Protein AF-A0A8B9SQJ5-F1 (afdb_monomer)

Organism: Anas platyrhynchos (NCBI:txid8839)

InterPro domains:
  IPR006689 Small GTPase superfamily, ARF/SAR type [PF00025] (33-93)
  IPR024156 Small GTPase superfamily, ARF type [PTHR11711] (35-93)
  IPR027417 P-loop containing nucleoside triphosphate hydrolase [G3DSA:3.40.50.300] (3-35)
  IPR027417 P-loop containing nucleoside triphosphate hydrolase [G3DSA:3.40.50.300] (36-97)
  IPR027417 P-loop containing nucleoside triphosphate hydrolase [SSF52540] (12-116)

Structure (mmCIF, N/CA/C/O backbone):
data_AF-A0A8B9SQJ5-F1
#
_entry.id   AF-A0A8B9SQJ5-F1
#
loop_
_atom_site.group_PDB
_atom_site.id
_atom_site.type_symbol
_atom_site.label_atom_id
_atom_site.label_alt_id
_atom_site.label_comp_id
_atom_site.label_asym_id
_atom_site.label_entity_id
_atom_site.label_seq_id
_atom_site.pdbx_PDB_ins_code
_atom_site.Cartn_x
_atom_site.Cartn_y
_atom_site.Cartn_z
_atom_site.occupancy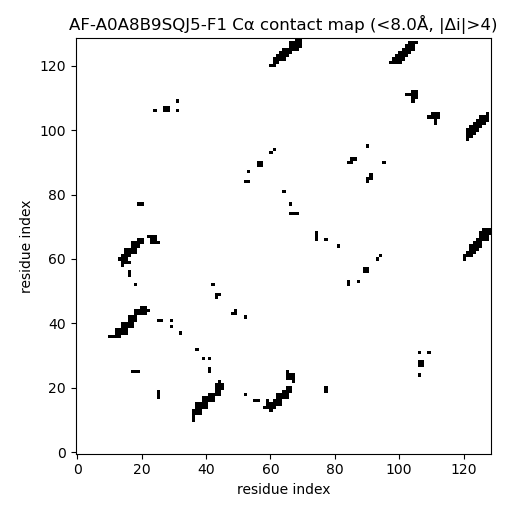
_atom_site.B_iso_or_equiv
_atom_site.auth_seq_id
_atom_site.auth_comp_id
_atom_site.auth_asym_id
_atom_site.auth_atom_id
_atom_site.pdbx_PDB_model_num
ATOM 1 N N . MET A 1 1 ? -37.316 -29.254 14.226 1.00 39.28 1 MET A N 1
ATOM 2 C CA . MET A 1 1 ? -36.269 -29.355 13.188 1.00 39.28 1 MET A CA 1
ATOM 3 C C . MET A 1 1 ? -36.035 -27.946 12.676 1.00 39.28 1 MET A C 1
ATOM 5 O O . MET A 1 1 ? -36.963 -27.355 12.144 1.00 39.28 1 MET A O 1
ATOM 9 N N . GLY A 1 2 ? -34.892 -27.349 13.021 1.00 38.44 2 GLY A N 1
ATOM 10 C CA . GLY A 1 2 ? -34.635 -25.922 12.814 1.00 38.44 2 GLY A CA 1
ATOM 11 C C . GLY A 1 2 ? -34.470 -25.572 11.338 1.00 38.44 2 GLY A C 1
ATOM 12 O O . GLY A 1 2 ? -33.732 -26.251 10.626 1.00 38.44 2 GLY A O 1
ATOM 13 N N . LEU A 1 3 ? -35.154 -24.514 10.895 1.00 44.41 3 LEU A N 1
ATOM 14 C CA . LEU A 1 3 ? -34.918 -23.898 9.594 1.00 44.41 3 LEU A CA 1
ATOM 15 C C . LEU A 1 3 ? -33.476 -23.380 9.555 1.00 44.41 3 LEU A C 1
ATOM 17 O O . LEU A 1 3 ? -33.062 -22.593 10.409 1.00 44.41 3 LEU A O 1
ATOM 21 N N . GLN A 1 4 ? -32.716 -23.841 8.566 1.00 44.75 4 GLN A N 1
ATOM 22 C CA . GLN A 1 4 ? -31.373 -23.360 8.285 1.00 44.75 4 GLN A CA 1
ATOM 23 C C . GLN A 1 4 ? -31.435 -21.865 7.960 1.00 44.75 4 GLN A C 1
ATOM 25 O O . GLN A 1 4 ? -32.051 -21.450 6.981 1.00 44.75 4 GLN A O 1
ATOM 30 N N . SER A 1 5 ? -30.789 -21.056 8.800 1.00 35.22 5 SER A N 1
ATOM 31 C CA . SER A 1 5 ? -30.518 -19.653 8.510 1.00 35.22 5 SER A CA 1
ATOM 32 C C . SER A 1 5 ? -29.554 -19.596 7.329 1.00 35.22 5 SER A C 1
ATOM 34 O O . SER A 1 5 ? -28.348 -19.799 7.479 1.00 35.22 5 SER A O 1
ATOM 36 N N . THR A 1 6 ? -30.086 -19.363 6.130 1.00 38.94 6 THR A N 1
ATOM 37 C CA . THR A 1 6 ? -29.283 -18.958 4.982 1.00 38.94 6 THR A CA 1
ATOM 38 C C . THR A 1 6 ? -28.671 -17.607 5.326 1.00 38.94 6 THR A C 1
ATOM 40 O O . THR A 1 6 ? -29.338 -16.574 5.232 1.00 38.94 6 THR A O 1
ATOM 43 N N . LYS A 1 7 ? -27.408 -17.603 5.762 1.00 40.19 7 LYS A N 1
ATOM 44 C CA . LYS A 1 7 ? -26.604 -16.386 5.868 1.00 40.19 7 LYS A CA 1
ATOM 45 C C . LYS A 1 7 ? -26.394 -15.856 4.451 1.00 40.19 7 LYS A C 1
ATOM 47 O O . LYS A 1 7 ? -25.400 -16.154 3.803 1.00 40.19 7 LYS A O 1
ATOM 52 N N . HIS A 1 8 ? -27.361 -15.094 3.954 1.00 35.69 8 HIS A N 1
ATOM 53 C CA . HIS A 1 8 ? -27.130 -14.161 2.866 1.00 35.69 8 HIS A CA 1
ATOM 54 C C . HIS A 1 8 ? -26.128 -13.139 3.409 1.00 35.69 8 HIS A C 1
ATOM 56 O O . HIS A 1 8 ? -26.504 -12.177 4.085 1.00 35.69 8 HIS A O 1
ATOM 62 N N . CYS A 1 9 ? -24.835 -13.385 3.191 1.00 43.22 9 CYS A N 1
ATOM 63 C CA . CYS A 1 9 ? -23.820 -12.356 3.332 1.00 43.22 9 CYS A CA 1
ATOM 64 C C . CYS A 1 9 ? -24.167 -11.293 2.291 1.00 43.22 9 CYS A C 1
ATOM 66 O O . CYS A 1 9 ? -23.832 -11.434 1.120 1.00 43.22 9 CYS A O 1
ATOM 68 N N . LYS A 1 10 ? -24.919 -10.261 2.697 1.00 37.69 10 LYS A N 1
ATOM 69 C CA . LYS A 1 10 ? -25.036 -9.029 1.914 1.00 37.69 10 LYS A CA 1
ATOM 70 C C . LYS A 1 10 ? -23.613 -8.651 1.526 1.00 37.69 10 LYS A C 1
ATOM 72 O O . LYS A 1 10 ? -22.781 -8.524 2.424 1.00 37.69 10 LYS A O 1
ATOM 77 N N . VAL A 1 11 ? -23.344 -8.539 0.228 1.00 50.97 11 VAL A N 1
ATOM 78 C CA . VAL A 1 11 ? -22.060 -8.057 -0.283 1.00 50.97 11 VAL A CA 1
ATOM 79 C C . VAL A 1 11 ? -21.845 -6.689 0.355 1.00 50.97 11 VAL A C 1
ATOM 81 O O . VAL A 1 11 ? -22.512 -5.718 -0.001 1.00 50.97 11 VAL A O 1
ATOM 84 N N . LYS A 1 12 ? -21.030 -6.640 1.411 1.00 53.03 12 LYS A N 1
ATOM 85 C CA . LYS A 1 12 ? -20.706 -5.391 2.085 1.00 53.03 12 LYS A CA 1
ATOM 86 C C . LYS A 1 12 ? -19.814 -4.634 1.116 1.00 53.03 12 LYS A C 1
ATOM 88 O O . LYS A 1 12 ? -18.738 -5.119 0.780 1.00 53.03 12 LYS A O 1
ATOM 93 N N . GLN A 1 13 ? -20.283 -3.482 0.645 1.00 64.56 13 GLN A N 1
ATOM 94 C CA . GLN A 1 13 ? -19.378 -2.496 0.072 1.00 64.56 13 GLN A CA 1
ATOM 95 C C . GLN A 1 13 ? -18.355 -2.175 1.148 1.00 64.56 13 GLN A C 1
ATOM 97 O O . GLN A 1 13 ? -18.745 -1.791 2.251 1.00 64.56 13 GLN A O 1
ATOM 102 N N . ALA A 1 14 ? -17.088 -2.402 0.831 1.00 73.12 14 ALA A N 1
ATOM 103 C CA . ALA A 1 14 ? -16.008 -2.165 1.758 1.00 73.12 14 ALA A CA 1
ATOM 104 C C . ALA A 1 14 ? -15.123 -1.019 1.274 1.00 73.12 14 ALA A C 1
ATOM 106 O O . ALA A 1 14 ? -14.815 -0.921 0.080 1.00 73.12 14 ALA A O 1
ATOM 107 N N . ASN A 1 15 ? -14.723 -0.157 2.206 1.00 80.56 15 ASN A N 1
ATOM 108 C CA . ASN A 1 15 ? -13.850 0.979 1.930 1.00 80.56 15 ASN A CA 1
ATOM 109 C C . ASN A 1 15 ? -12.386 0.546 2.016 1.00 80.56 15 ASN A C 1
ATOM 111 O O . ASN A 1 15 ? -11.851 0.327 3.105 1.00 80.56 15 ASN A O 1
ATOM 115 N N . ILE A 1 16 ? -11.739 0.434 0.857 1.00 83.62 16 ILE A N 1
ATOM 116 C CA . ILE A 1 16 ? -10.333 0.061 0.726 1.00 83.62 16 ILE A CA 1
ATOM 117 C C . ILE A 1 16 ? -9.497 1.285 0.386 1.00 83.62 16 ILE A C 1
ATOM 119 O O . ILE A 1 16 ? -9.803 2.040 -0.538 1.00 83.62 16 ILE A O 1
ATOM 123 N N . LEU A 1 17 ? -8.386 1.452 1.091 1.00 87.44 17 LEU A N 1
ATOM 124 C CA . LEU A 1 17 ? -7.413 2.492 0.787 1.00 87.44 17 LEU A CA 1
ATOM 125 C C . LEU A 1 17 ? -6.231 1.895 0.032 1.00 87.44 17 LEU A C 1
ATOM 127 O O . LEU A 1 17 ? -5.549 1.015 0.555 1.00 87.44 17 LEU A O 1
ATOM 131 N N . MET A 1 18 ? -5.968 2.380 -1.182 1.00 88.38 18 MET A N 1
ATOM 132 C CA . MET A 1 18 ? -4.806 1.971 -1.963 1.00 88.38 18 MET A CA 1
ATOM 133 C C . MET A 1 18 ? -3.658 2.957 -1.743 1.00 88.38 18 MET A C 1
ATOM 135 O O . MET A 1 18 ? -3.732 4.126 -2.122 1.00 88.38 18 MET A O 1
ATOM 139 N N . LEU A 1 19 ? -2.583 2.469 -1.130 1.00 91.44 19 LEU A N 1
ATOM 140 C CA . LEU A 1 19 ? -1.374 3.221 -0.801 1.00 91.44 19 LEU A CA 1
ATOM 141 C C . LEU A 1 19 ? -0.158 2.595 -1.480 1.00 91.44 19 LEU A C 1
ATOM 143 O O . LEU A 1 19 ? -0.225 1.496 -2.023 1.00 91.44 19 LEU A O 1
ATOM 147 N N . GLY A 1 20 ? 0.957 3.318 -1.494 1.00 90.25 20 GLY A N 1
ATOM 148 C CA . GLY A 1 20 ? 2.190 2.883 -2.147 1.00 90.25 20 GLY A CA 1
ATOM 149 C C . GLY A 1 20 ? 2.932 4.052 -2.773 1.00 90.25 20 GLY A C 1
ATOM 150 O O . GLY A 1 20 ? 2.340 5.106 -3.040 1.00 90.25 20 GLY A O 1
ATOM 151 N N . LEU A 1 21 ? 4.224 3.874 -3.034 1.00 90.81 21 LEU A N 1
ATOM 152 C CA . LEU A 1 21 ? 5.064 4.926 -3.607 1.00 90.81 21 LEU A CA 1
ATOM 153 C C . LEU A 1 21 ? 4.553 5.386 -4.982 1.00 90.81 21 LEU A C 1
ATOM 155 O O . LEU A 1 21 ? 3.749 4.726 -5.651 1.00 90.81 21 LEU A O 1
ATOM 159 N N . ASP A 1 22 ? 4.979 6.570 -5.406 1.00 91.62 22 ASP A N 1
ATOM 160 C CA . ASP A 1 22 ? 4.757 7.043 -6.766 1.00 91.62 22 ASP A CA 1
ATOM 161 C C . ASP A 1 22 ? 5.322 6.046 -7.789 1.00 91.62 22 ASP A C 1
ATOM 163 O O . ASP A 1 22 ? 6.330 5.381 -7.555 1.00 91.62 22 ASP A O 1
ATOM 167 N N . SER A 1 23 ? 4.615 5.892 -8.908 1.00 86.44 23 SER A N 1
ATOM 168 C CA . SER A 1 23 ? 4.939 4.925 -9.968 1.00 86.44 23 SER A CA 1
ATOM 169 C C . SER A 1 23 ? 4.887 3.439 -9.578 1.00 86.44 23 SER A C 1
ATOM 171 O O . SER A 1 23 ? 5.150 2.607 -10.431 1.00 86.44 23 SER A O 1
ATOM 173 N N . ALA A 1 24 ? 4.442 3.072 -8.367 1.00 85.06 24 ALA A N 1
ATOM 174 C CA . ALA A 1 24 ? 4.344 1.664 -7.947 1.00 85.06 24 ALA A CA 1
ATOM 175 C C . ALA A 1 24 ? 3.291 0.816 -8.706 1.00 85.06 24 ALA A C 1
ATOM 177 O O . ALA A 1 24 ? 3.191 -0.383 -8.487 1.00 85.06 24 ALA A O 1
ATOM 178 N N . GLY A 1 25 ? 2.457 1.423 -9.562 1.00 84.81 25 GLY A N 1
ATOM 179 C CA . GLY A 1 25 ? 1.429 0.711 -10.340 1.00 84.81 25 GLY A CA 1
ATOM 180 C C . GLY A 1 25 ? 0.001 0.761 -9.779 1.00 84.81 25 GLY A C 1
ATOM 181 O O . GLY A 1 25 ? -0.883 0.109 -10.331 1.00 84.81 25 GLY A O 1
ATOM 182 N N . LYS A 1 26 ? -0.258 1.570 -8.740 1.00 86.56 26 LYS A N 1
ATOM 183 C CA . LYS A 1 26 ? -1.587 1.750 -8.111 1.00 86.56 26 LYS A CA 1
ATOM 184 C C . LYS A 1 26 ? -2.712 2.034 -9.108 1.00 86.56 26 LYS A C 1
ATOM 186 O O . LYS A 1 26 ? -3.680 1.290 -9.163 1.00 86.56 26 LYS A O 1
ATOM 191 N N . SER A 1 27 ? -2.577 3.061 -9.946 1.00 86.62 27 SER A N 1
ATOM 192 C CA . SER A 1 27 ? -3.654 3.454 -10.866 1.00 86.62 27 SER A CA 1
ATOM 193 C C . SER A 1 27 ? -3.920 2.400 -11.954 1.00 86.62 27 SER A C 1
ATOM 195 O O . SER A 1 27 ? -5.066 2.192 -12.353 1.00 86.62 27 SER A O 1
ATOM 197 N N . THR A 1 28 ? -2.883 1.677 -12.395 1.00 85.44 28 THR A N 1
ATOM 198 C CA . THR A 1 28 ? -3.024 0.525 -13.304 1.00 85.44 28 THR A CA 1
ATOM 199 C C . THR A 1 28 ? -3.784 -0.611 -12.625 1.00 85.44 28 THR A C 1
ATOM 201 O O . THR A 1 28 ? -4.681 -1.208 -13.217 1.00 85.44 28 THR A O 1
ATOM 204 N N . LEU A 1 29 ? -3.461 -0.876 -11.360 1.00 83.25 29 LEU A N 1
ATOM 205 C CA . LEU A 1 29 ? -4.112 -1.890 -10.548 1.00 83.25 29 LEU A CA 1
ATOM 206 C C . LEU A 1 29 ? -5.578 -1.524 -10.241 1.00 83.25 29 LEU A C 1
ATOM 208 O O . LEU A 1 29 ? -6.464 -2.363 -10.382 1.00 83.25 29 LEU A O 1
ATOM 212 N N . LEU A 1 30 ? -5.863 -0.252 -9.942 1.00 83.94 30 LEU A N 1
ATOM 213 C CA . LEU A 1 30 ? -7.217 0.278 -9.766 1.00 83.94 30 LEU A CA 1
ATOM 214 C C . LEU A 1 30 ? -8.094 0.019 -10.996 1.00 83.94 30 LEU A C 1
ATOM 216 O O . LEU A 1 30 ? -9.258 -0.345 -10.854 1.00 83.94 30 LEU A O 1
ATOM 220 N N . TYR A 1 31 ? -7.547 0.168 -12.207 1.00 83.75 31 TYR A N 1
ATOM 221 C CA . TYR A 1 31 ? -8.293 -0.119 -13.433 1.00 83.75 31 TYR A CA 1
ATOM 222 C C . TYR A 1 31 ? -8.748 -1.585 -13.511 1.00 83.75 31 TYR A C 1
ATOM 224 O O . TYR A 1 31 ? -9.842 -1.848 -14.003 1.00 83.75 31 TYR A O 1
ATOM 232 N N . LYS A 1 32 ? -7.951 -2.526 -12.988 1.00 77.44 32 LYS A N 1
ATOM 233 C CA . LYS A 1 32 ? -8.301 -3.956 -12.921 1.00 77.44 32 LYS A CA 1
ATOM 234 C C . LYS A 1 32 ? -9.339 -4.265 -11.841 1.00 77.44 32 LYS A C 1
ATOM 236 O O . LYS A 1 32 ? -10.022 -5.277 -11.945 1.00 77.44 32 LYS A O 1
ATOM 241 N N . PHE A 1 33 ? -9.483 -3.397 -10.839 1.00 76.69 33 PHE A N 1
ATOM 242 C CA . PHE A 1 33 ? -10.465 -3.555 -9.764 1.00 76.69 33 PHE A CA 1
ATOM 243 C C . PHE A 1 33 ? -11.811 -2.874 -10.009 1.00 76.69 33 PHE A C 1
ATOM 245 O O . PHE A 1 33 ? -12.691 -2.951 -9.155 1.00 76.69 33 PHE A O 1
ATOM 252 N N . LYS A 1 34 ? -12.012 -2.249 -11.174 1.00 70.62 34 LYS A N 1
ATOM 253 C CA . LYS A 1 34 ? -13.270 -1.560 -11.507 1.00 70.62 34 LYS A CA 1
ATOM 254 C C . LYS A 1 34 ? -14.510 -2.456 -11.469 1.00 70.62 34 LYS A C 1
ATOM 256 O O . LYS A 1 34 ? -15.602 -1.940 -11.262 1.00 70.62 34 LYS A O 1
ATOM 261 N N . ASP A 1 35 ? -14.335 -3.764 -11.631 1.00 65.81 35 ASP A N 1
ATOM 262 C CA . ASP A 1 35 ? -15.437 -4.729 -11.654 1.00 65.81 35 ASP A CA 1
ATOM 263 C C . ASP A 1 35 ? -15.825 -5.250 -10.254 1.00 65.81 35 ASP A C 1
ATOM 265 O O . ASP A 1 35 ? -16.755 -6.046 -10.123 1.00 65.81 35 ASP A O 1
ATOM 269 N N . PHE A 1 36 ? -15.141 -4.805 -9.193 1.00 67.25 36 PHE A N 1
ATOM 270 C CA . PHE A 1 36 ? -15.383 -5.243 -7.817 1.00 67.25 36 PHE A CA 1
ATOM 271 C C . PHE A 1 36 ? -16.273 -4.247 -7.066 1.00 67.25 36 PHE A C 1
ATOM 273 O O . PHE A 1 36 ? -16.184 -3.035 -7.249 1.00 67.25 36 PHE A O 1
ATOM 280 N N . THR A 1 37 ? -17.102 -4.738 -6.141 1.00 66.50 37 THR A N 1
ATOM 281 C CA . THR A 1 37 ? -17.941 -3.909 -5.253 1.00 66.50 37 THR A CA 1
ATOM 282 C C . THR A 1 37 ? -17.135 -3.307 -4.093 1.00 66.50 37 THR A C 1
ATOM 284 O O . THR A 1 37 ? -17.515 -3.436 -2.928 1.00 66.50 37 THR A O 1
ATOM 287 N N . LEU A 1 38 ? -15.990 -2.698 -4.400 1.00 71.81 38 LEU A N 1
ATOM 288 C CA . LEU A 1 38 ? -15.076 -2.085 -3.439 1.00 71.81 38 LEU A CA 1
ATOM 289 C C . LEU A 1 38 ? -14.951 -0.595 -3.745 1.00 71.81 38 LEU A C 1
ATOM 291 O O . LEU A 1 38 ? -14.742 -0.203 -4.893 1.00 71.81 38 LEU A O 1
ATOM 295 N N . THR A 1 39 ? -15.027 0.237 -2.712 1.00 77.75 39 THR A N 1
ATOM 296 C CA . THR A 1 39 ? -14.673 1.651 -2.846 1.00 77.75 39 THR A CA 1
ATOM 297 C C . THR A 1 39 ? -13.173 1.756 -2.641 1.00 77.75 39 THR A C 1
ATOM 299 O O . THR A 1 39 ? -12.706 1.651 -1.509 1.00 77.75 39 THR A O 1
ATOM 302 N N . ILE A 1 40 ? -12.416 1.924 -3.726 1.00 80.69 40 ILE A N 1
ATOM 303 C CA . ILE A 1 40 ? -10.957 2.045 -3.669 1.00 80.69 40 ILE A CA 1
ATOM 304 C C . ILE A 1 40 ? -10.550 3.507 -3.831 1.00 80.69 40 ILE A C 1
ATOM 306 O O . ILE A 1 40 ? -10.819 4.126 -4.861 1.00 80.69 40 ILE A O 1
ATOM 310 N N . TRP A 1 41 ? -9.849 4.036 -2.833 1.00 83.56 41 TRP A N 1
ATOM 311 C CA . TRP A 1 41 ? -9.255 5.371 -2.882 1.00 83.56 41 TRP A CA 1
ATOM 312 C C . TRP A 1 41 ? -7.791 5.280 -3.329 1.00 83.56 41 TRP A C 1
ATOM 314 O O . TRP A 1 41 ? -6.965 4.728 -2.604 1.00 83.56 41 TRP A O 1
ATOM 324 N N . ASP A 1 42 ? -7.469 5.808 -4.515 1.00 82.31 42 ASP A N 1
ATOM 325 C CA . ASP A 1 42 ? -6.084 5.942 -5.000 1.00 82.31 42 ASP A CA 1
ATOM 326 C C . ASP A 1 42 ? -5.480 7.240 -4.461 1.00 82.31 42 ASP A C 1
ATOM 328 O O . ASP A 1 42 ? -5.813 8.339 -4.914 1.00 82.31 42 ASP A O 1
ATOM 332 N N . VAL A 1 43 ? -4.609 7.113 -3.457 1.00 85.50 43 VAL A N 1
ATOM 333 C CA . VAL A 1 43 ? -3.887 8.254 -2.895 1.00 85.50 43 VAL A CA 1
ATOM 334 C C . VAL A 1 43 ? -2.528 8.352 -3.564 1.00 85.50 43 VAL A C 1
ATOM 336 O O . VAL A 1 43 ? -1.733 7.410 -3.566 1.00 85.50 43 VAL A O 1
ATOM 339 N N . GLY A 1 44 ? -2.227 9.519 -4.130 1.00 85.56 44 GLY A N 1
ATOM 340 C CA . GLY A 1 44 ? -0.970 9.706 -4.836 1.00 85.56 44 GLY A CA 1
ATOM 341 C C . GLY A 1 44 ? 0.249 9.497 -3.924 1.00 85.56 44 GLY A C 1
ATOM 342 O O . GLY A 1 44 ? 0.264 9.866 -2.749 1.00 85.56 44 GLY A O 1
ATOM 343 N N . GLY A 1 45 ? 1.288 8.885 -4.493 1.00 86.88 45 GLY A N 1
ATOM 344 C CA . GLY A 1 45 ? 2.449 8.402 -3.743 1.00 86.88 45 GLY A CA 1
ATOM 345 C C . GLY A 1 45 ? 3.656 9.331 -3.717 1.00 86.88 45 GLY A C 1
ATOM 346 O O . GLY A 1 45 ? 4.714 8.919 -3.255 1.00 86.88 45 GLY A O 1
ATOM 347 N N . GLN A 1 46 ? 3.527 10.565 -4.212 1.00 88.31 46 GLN A N 1
ATOM 348 C CA . GLN A 1 46 ? 4.623 11.535 -4.170 1.00 88.31 46 GLN A CA 1
ATOM 349 C C . GLN A 1 46 ? 4.915 11.934 -2.727 1.00 88.31 46 GLN A C 1
ATOM 351 O O . GLN A 1 46 ? 3.986 12.187 -1.964 1.00 88.31 46 GLN A O 1
ATOM 356 N N . GLN A 1 47 ? 6.192 12.085 -2.379 1.00 87.19 47 GLN A N 1
ATOM 357 C CA . GLN A 1 47 ? 6.653 12.345 -1.011 1.00 87.19 47 GLN A CA 1
ATOM 358 C C . GLN A 1 47 ? 5.881 13.462 -0.281 1.00 87.19 47 GLN A C 1
ATOM 360 O O . GLN A 1 47 ? 5.487 13.291 0.869 1.00 87.19 47 GLN A O 1
ATOM 365 N N . LYS A 1 48 ? 5.581 14.577 -0.964 1.00 88.25 48 LYS A N 1
ATOM 366 C CA . LYS A 1 48 ? 4.810 15.700 -0.392 1.00 88.25 48 LYS A CA 1
ATOM 367 C C . LYS A 1 48 ? 3.382 15.318 0.013 1.00 88.25 48 LYS A C 1
ATOM 369 O O . LYS A 1 48 ? 2.843 15.890 0.950 1.00 88.25 48 LYS A O 1
ATOM 374 N N . MET A 1 49 ? 2.771 14.368 -0.691 1.00 87.88 49 MET A N 1
ATOM 375 C CA . MET A 1 49 ? 1.399 13.925 -0.442 1.00 87.88 49 MET A CA 1
ATOM 376 C C . MET A 1 49 ? 1.317 12.781 0.572 1.00 87.88 49 MET A C 1
ATOM 378 O O . MET A 1 49 ? 0.256 12.576 1.152 1.00 87.88 49 MET A O 1
ATOM 382 N N . ARG A 1 50 ? 2.423 12.069 0.840 1.00 88.94 50 ARG A N 1
ATOM 383 C CA . ARG A 1 50 ? 2.442 10.939 1.789 1.00 88.94 50 ARG A CA 1
ATOM 384 C C . ARG A 1 50 ? 2.074 11.347 3.214 1.00 88.94 50 ARG A C 1
ATOM 386 O O . ARG A 1 50 ? 1.463 10.570 3.934 1.00 88.94 50 ARG A O 1
ATOM 393 N N . GLN A 1 51 ? 2.337 12.599 3.590 1.00 86.44 51 GLN A N 1
ATOM 394 C CA . GLN A 1 51 ? 1.917 13.164 4.879 1.00 86.44 51 GLN A CA 1
ATOM 395 C C . GLN A 1 51 ? 0.391 13.150 5.070 1.00 86.44 51 GLN A C 1
ATOM 397 O O . GLN A 1 51 ? -0.087 13.101 6.199 1.00 86.44 51 GLN A O 1
ATOM 402 N N . LEU A 1 52 ? -0.373 13.166 3.974 1.00 86.25 52 LEU A N 1
ATOM 403 C CA . LEU A 1 52 ? -1.832 13.135 4.001 1.00 86.25 52 LEU A CA 1
ATOM 404 C C . LEU A 1 52 ? -2.393 11.715 4.094 1.00 86.25 52 LEU A C 1
ATOM 406 O O . LEU A 1 52 ? -3.583 11.575 4.349 1.00 86.25 52 LEU A O 1
ATOM 410 N N . TRP A 1 53 ? -1.581 10.666 3.905 1.00 89.12 53 TRP A N 1
ATOM 411 C CA . TRP A 1 53 ? -2.057 9.278 3.937 1.00 89.12 53 TRP A CA 1
ATOM 412 C C . TRP A 1 53 ? -2.780 8.954 5.245 1.00 89.12 53 TRP A C 1
ATOM 414 O O . TRP A 1 53 ? -3.837 8.329 5.219 1.00 89.12 53 TRP A O 1
ATOM 424 N N . CYS A 1 54 ? -2.266 9.462 6.368 1.00 84.31 54 CYS A N 1
ATOM 425 C CA . CYS A 1 54 ? -2.865 9.291 7.688 1.00 84.31 54 CYS A CA 1
ATOM 426 C C . CYS A 1 54 ? -4.305 9.817 7.777 1.00 84.31 54 CYS A C 1
ATOM 428 O O . CYS A 1 54 ? -5.113 9.229 8.488 1.00 84.31 54 CYS A O 1
ATOM 430 N N . ASN A 1 55 ? -4.646 10.861 7.017 1.00 85.94 55 ASN A N 1
ATOM 431 C CA . ASN A 1 55 ? -5.973 11.481 7.045 1.00 85.94 55 ASN A CA 1
ATOM 432 C C . ASN A 1 55 ? -7.049 10.590 6.403 1.00 85.94 55 ASN A C 1
ATOM 434 O O . ASN A 1 55 ? -8.236 10.802 6.625 1.00 85.94 55 ASN A O 1
ATOM 438 N N . PHE A 1 56 ? -6.648 9.599 5.601 1.00 84.38 56 PHE A N 1
ATOM 439 C CA . PHE A 1 56 ? -7.565 8.670 4.938 1.00 84.38 56 PHE A CA 1
ATOM 440 C C . PHE A 1 56 ? -7.746 7.355 5.716 1.00 84.38 56 PHE A C 1
ATOM 442 O O . PHE A 1 56 ? -8.582 6.531 5.346 1.00 84.38 56 PHE A O 1
ATOM 449 N N . LEU A 1 57 ? -6.993 7.140 6.804 1.00 81.94 57 LEU A N 1
ATOM 450 C CA . LEU A 1 57 ? -7.011 5.877 7.555 1.00 81.94 57 LEU A CA 1
ATOM 451 C C . LEU A 1 57 ? -8.230 5.727 8.477 1.00 81.94 57 LEU A C 1
ATOM 453 O O . LEU A 1 57 ? -8.619 4.598 8.756 1.00 81.94 57 LEU A O 1
ATOM 457 N N . GLU A 1 58 ? -8.851 6.823 8.923 1.00 79.75 58 GLU A N 1
ATOM 458 C CA . GLU A 1 58 ? -9.916 6.795 9.945 1.00 79.75 58 GLU A CA 1
ATOM 459 C C . GLU A 1 58 ? -11.181 6.026 9.523 1.00 79.75 58 GLU A C 1
ATOM 461 O O . GLU A 1 58 ? -11.852 5.452 10.373 1.00 79.75 58 GLU A O 1
ATOM 466 N N . ASN A 1 59 ? -11.497 5.968 8.223 1.00 74.62 59 ASN A N 1
ATOM 467 C CA . ASN A 1 59 ? -12.717 5.329 7.698 1.00 74.62 59 ASN A CA 1
ATOM 468 C C . ASN A 1 59 ? -12.426 4.162 6.741 1.00 74.62 59 ASN A C 1
ATOM 470 O O . ASN A 1 59 ? -13.247 3.822 5.884 1.00 74.62 59 ASN A O 1
ATOM 474 N N . THR A 1 60 ? -11.235 3.577 6.853 1.00 79.12 60 THR A N 1
ATOM 475 C CA . THR A 1 60 ? -10.770 2.505 5.973 1.00 79.12 60 THR A CA 1
ATOM 476 C C . THR A 1 60 ? -10.974 1.138 6.632 1.00 79.12 60 THR A C 1
ATOM 478 O O . THR A 1 60 ? -10.508 0.897 7.741 1.00 79.12 60 THR A O 1
ATOM 481 N N . GLU A 1 61 ? -11.634 0.213 5.931 1.00 78.56 61 GLU A N 1
ATOM 482 C CA . GLU A 1 61 ? -11.870 -1.163 6.397 1.00 78.56 61 GLU A CA 1
ATOM 483 C C . GLU A 1 61 ? -10.733 -2.125 6.031 1.00 78.56 61 GLU A C 1
ATOM 485 O O . GLU A 1 61 ? -10.633 -3.210 6.614 1.00 78.56 61 GLU A O 1
ATOM 490 N N . GLY A 1 62 ? -9.872 -1.730 5.091 1.00 78.69 62 GLY A N 1
ATOM 491 C CA . GLY A 1 62 ? -8.585 -2.369 4.856 1.00 78.69 62 GLY A CA 1
ATOM 492 C C . GLY A 1 62 ? -7.703 -1.615 3.868 1.00 78.69 62 GLY A C 1
ATOM 493 O O . GLY A 1 62 ? -8.149 -0.745 3.123 1.00 78.69 62 GLY A O 1
ATOM 494 N N . ILE A 1 63 ? -6.417 -1.948 3.885 1.00 83.62 63 ILE A N 1
ATOM 495 C CA . ILE A 1 63 ? -5.395 -1.261 3.098 1.00 83.62 63 ILE A CA 1
ATOM 496 C C . ILE A 1 63 ? -4.895 -2.195 2.005 1.00 83.62 63 ILE A C 1
ATOM 498 O O . ILE A 1 63 ? -4.624 -3.365 2.252 1.00 83.62 63 ILE A O 1
ATOM 502 N N . LEU A 1 64 ? -4.715 -1.655 0.807 1.00 85.75 64 LEU A N 1
ATOM 503 C CA . LEU A 1 64 ? -3.972 -2.280 -0.272 1.00 85.75 64 LEU A CA 1
ATOM 504 C C . LEU A 1 64 ? -2.655 -1.520 -0.453 1.00 85.75 64 LEU A C 1
ATOM 506 O O . LEU A 1 64 ? -2.678 -0.362 -0.865 1.00 85.75 64 LEU A O 1
ATOM 510 N N . TYR A 1 65 ? -1.515 -2.139 -0.138 1.00 88.44 65 TYR A N 1
ATOM 511 C CA . TYR A 1 65 ? -0.216 -1.470 -0.212 1.00 88.44 65 TYR A CA 1
ATOM 512 C C . TYR A 1 65 ? 0.592 -1.948 -1.423 1.00 88.44 65 TYR A C 1
ATOM 514 O O . TYR A 1 65 ? 1.161 -3.035 -1.451 1.00 88.44 65 TYR A O 1
ATOM 522 N N . VAL A 1 66 ? 0.642 -1.122 -2.460 1.00 87.94 66 VAL A N 1
ATOM 523 C CA . VAL A 1 66 ? 1.277 -1.476 -3.728 1.00 87.94 66 VAL A CA 1
ATOM 524 C C . VAL A 1 66 ? 2.762 -1.140 -3.696 1.00 87.94 66 VAL A C 1
ATOM 526 O O . VAL A 1 66 ? 3.152 0.003 -3.447 1.00 87.94 66 VAL A O 1
ATOM 529 N N . VAL A 1 67 ? 3.576 -2.144 -4.009 1.00 86.56 67 VAL A N 1
ATOM 530 C CA . VAL A 1 67 ? 5.033 -2.053 -4.097 1.00 86.56 67 VAL A CA 1
ATOM 531 C C . VAL A 1 67 ? 5.460 -2.528 -5.481 1.00 86.56 67 VAL A C 1
ATOM 533 O O . VAL A 1 67 ? 5.008 -3.566 -5.960 1.00 86.56 67 VAL A O 1
ATOM 536 N N . ASP A 1 68 ? 6.331 -1.754 -6.116 1.00 84.56 68 ASP A N 1
ATOM 537 C CA . ASP A 1 68 ? 7.040 -2.163 -7.325 1.00 84.56 68 ASP A CA 1
ATOM 538 C C . ASP A 1 68 ? 8.342 -2.843 -6.895 1.00 84.56 68 ASP A C 1
ATOM 540 O O . ASP A 1 68 ? 9.197 -2.189 -6.298 1.00 84.56 68 ASP A O 1
ATOM 544 N N . SER A 1 69 ? 8.497 -4.148 -7.151 1.00 81.12 69 SER A N 1
ATOM 545 C CA . SER A 1 69 ? 9.748 -4.832 -6.785 1.00 81.12 69 SER A CA 1
ATOM 546 C C . SER A 1 69 ? 10.790 -4.924 -7.880 1.00 81.12 69 SER A C 1
ATOM 548 O O . SER A 1 69 ? 11.900 -5.384 -7.598 1.00 81.12 69 SER A O 1
ATOM 550 N N . SER A 1 70 ? 10.501 -4.424 -9.079 1.00 77.56 70 SER A N 1
ATOM 551 C CA . SER A 1 70 ? 11.568 -4.130 -10.028 1.00 77.56 70 SER A CA 1
ATOM 552 C C . SER A 1 70 ? 12.421 -2.961 -9.503 1.00 77.56 70 SER A C 1
ATOM 554 O O . SER A 1 70 ? 13.634 -2.920 -9.727 1.00 77.56 70 SER A O 1
ATOM 556 N N . ASP A 1 71 ? 11.829 -2.060 -8.708 1.00 80.19 71 ASP A N 1
ATOM 557 C CA . ASP A 1 71 ? 12.516 -0.944 -8.055 1.00 80.19 71 ASP A CA 1
ATOM 558 C C . ASP A 1 71 ? 13.125 -1.307 -6.686 1.00 80.19 71 ASP A C 1
ATOM 560 O O . ASP A 1 71 ? 12.643 -0.957 -5.604 1.00 80.19 71 ASP A O 1
ATOM 564 N N . LYS A 1 72 ? 14.266 -1.998 -6.734 1.00 84.00 72 LYS A N 1
ATOM 565 C CA . LYS A 1 72 ? 15.005 -2.410 -5.527 1.00 84.00 72 LYS A CA 1
ATOM 566 C C . LYS A 1 72 ? 15.543 -1.237 -4.702 1.00 84.00 72 LYS A C 1
ATOM 568 O O . LYS A 1 72 ? 15.785 -1.407 -3.509 1.00 84.00 72 LYS A O 1
ATOM 573 N N . GLN A 1 73 ? 15.758 -0.070 -5.313 1.00 87.62 73 GLN A N 1
ATOM 574 C CA . GLN A 1 73 ? 16.308 1.098 -4.619 1.00 87.62 73 GLN A CA 1
ATOM 575 C C . GLN A 1 73 ? 15.273 1.724 -3.685 1.00 87.62 73 GLN A C 1
ATOM 577 O O . GLN A 1 73 ? 15.611 2.123 -2.570 1.00 87.62 73 GLN A O 1
ATOM 582 N N . ARG A 1 74 ? 14.008 1.764 -4.116 1.00 86.56 74 ARG A N 1
ATOM 583 C CA . ARG A 1 74 ? 12.907 2.338 -3.333 1.00 86.56 74 ARG A CA 1
ATOM 584 C C . ARG A 1 74 ? 12.190 1.334 -2.432 1.00 86.56 74 ARG A C 1
ATOM 586 O O . ARG A 1 74 ? 11.322 1.730 -1.660 1.00 86.56 74 ARG A O 1
ATOM 593 N N . LEU A 1 75 ? 12.584 0.061 -2.436 1.00 84.25 75 LEU A N 1
ATOM 594 C CA . LEU A 1 75 ? 11.998 -0.953 -1.552 1.00 84.25 75 LEU A CA 1
ATOM 595 C C . LEU A 1 75 ? 12.151 -0.597 -0.063 1.00 84.25 75 LEU A C 1
ATOM 597 O O . LEU A 1 75 ? 11.201 -0.716 0.709 1.00 84.25 75 LEU A O 1
ATOM 601 N N . GLU A 1 76 ? 13.326 -0.107 0.336 1.00 88.19 76 GLU A N 1
ATOM 602 C CA . GLU A 1 76 ? 13.585 0.303 1.723 1.00 88.19 76 GLU A CA 1
ATOM 603 C C . GLU A 1 76 ? 12.781 1.555 2.112 1.00 88.19 76 GLU A C 1
ATOM 605 O O . GLU A 1 76 ? 12.290 1.669 3.234 1.00 88.19 76 GLU A O 1
ATOM 610 N N . GLU A 1 77 ? 12.599 2.489 1.177 1.00 90.25 77 GLU A N 1
ATOM 611 C CA . GLU A 1 77 ? 11.717 3.647 1.353 1.00 90.25 77 GLU A CA 1
ATOM 612 C C . GLU A 1 77 ? 10.261 3.198 1.527 1.00 90.25 77 GLU A C 1
ATOM 614 O O . GLU A 1 77 ? 9.594 3.606 2.476 1.00 90.25 77 GLU A O 1
ATOM 619 N N . SER A 1 78 ? 9.792 2.297 0.664 1.00 88.00 78 SER A N 1
ATOM 620 C CA . SER A 1 78 ? 8.443 1.738 0.715 1.00 88.00 78 SER A CA 1
ATOM 621 C C . S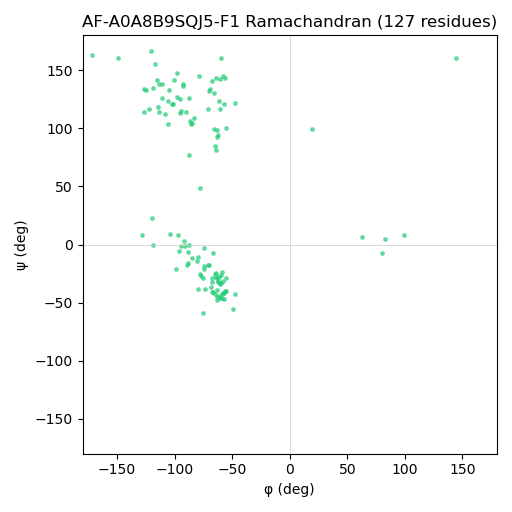ER A 1 78 ? 8.182 1.048 2.052 1.00 88.00 78 SER A C 1
ATOM 623 O O . SER A 1 78 ? 7.179 1.317 2.709 1.00 88.00 78 SER A O 1
ATOM 625 N N . LYS A 1 79 ? 9.128 0.226 2.514 1.00 87.81 79 LYS A N 1
ATOM 626 C CA . LYS A 1 79 ? 9.054 -0.428 3.820 1.00 87.81 79 LYS A CA 1
ATOM 627 C C . LYS A 1 79 ? 8.906 0.583 4.959 1.00 87.81 79 LYS A C 1
ATOM 629 O O . LYS A 1 79 ? 8.034 0.412 5.806 1.00 87.81 79 LYS A O 1
ATOM 634 N N . LYS A 1 80 ? 9.716 1.647 4.974 1.00 90.69 80 LYS A N 1
ATOM 635 C CA . LYS A 1 80 ? 9.642 2.692 6.011 1.00 90.69 80 LYS A CA 1
ATOM 636 C C . LYS A 1 80 ? 8.283 3.386 6.028 1.00 90.69 80 LYS A C 1
ATOM 638 O O . LYS A 1 80 ? 7.704 3.550 7.096 1.00 90.69 80 LYS A O 1
ATOM 643 N N . GLU A 1 81 ? 7.760 3.760 4.864 1.00 90.69 81 GLU A N 1
ATOM 644 C CA . GLU A 1 81 ? 6.436 4.390 4.755 1.00 90.69 81 GLU A CA 1
ATOM 645 C C . GLU A 1 81 ? 5.323 3.442 5.223 1.00 90.69 81 GLU A C 1
ATOM 647 O O . GLU A 1 81 ? 4.398 3.844 5.928 1.00 90.69 81 GLU A O 1
ATOM 652 N N . PHE A 1 82 ? 5.439 2.157 4.890 1.00 88.69 82 PHE A N 1
ATOM 653 C CA . PHE A 1 82 ? 4.514 1.134 5.355 1.00 88.69 82 PHE A CA 1
ATOM 654 C C . PHE A 1 82 ? 4.544 0.968 6.879 1.00 88.69 82 PHE A C 1
ATOM 656 O O . PHE A 1 82 ? 3.498 0.980 7.523 1.00 88.69 82 PHE A O 1
ATOM 663 N N . GLU A 1 83 ? 5.729 0.911 7.489 1.00 86.69 83 GLU A N 1
ATOM 664 C CA . GLU A 1 83 ? 5.872 0.868 8.948 1.00 86.69 83 GLU A CA 1
ATOM 665 C C . GLU A 1 83 ? 5.268 2.099 9.642 1.00 86.69 83 GLU A C 1
ATOM 667 O O . GLU A 1 83 ? 4.749 1.984 10.755 1.00 86.69 83 GLU A O 1
ATOM 672 N N . LEU A 1 84 ? 5.314 3.277 9.012 1.00 87.69 84 LEU A N 1
ATOM 673 C CA . LEU A 1 84 ? 4.658 4.480 9.532 1.00 87.69 84 LEU A CA 1
ATOM 674 C C . LEU A 1 84 ? 3.131 4.341 9.520 1.00 87.69 84 LEU A C 1
ATOM 676 O O . LEU A 1 84 ? 2.487 4.700 10.506 1.00 87.69 84 LEU A O 1
ATOM 680 N N . ILE A 1 85 ? 2.562 3.757 8.462 1.00 86.62 85 ILE A N 1
ATOM 681 C CA . ILE A 1 85 ? 1.124 3.458 8.384 1.00 86.62 85 ILE A CA 1
ATOM 682 C C . ILE A 1 85 ? 0.717 2.481 9.497 1.00 86.62 85 ILE A C 1
ATOM 684 O O . ILE A 1 85 ? -0.270 2.720 10.191 1.00 86.62 85 ILE A O 1
ATOM 688 N N . LEU A 1 86 ? 1.504 1.424 9.729 1.00 82.31 86 LEU A N 1
ATOM 689 C CA . LEU A 1 86 ? 1.240 0.426 10.778 1.00 82.31 86 LEU A CA 1
ATOM 690 C C . LEU A 1 86 ? 1.297 0.998 12.200 1.00 82.31 86 LEU A C 1
ATOM 692 O O . LEU A 1 86 ? 0.659 0.481 13.118 1.00 82.31 86 LEU A O 1
ATOM 696 N N . LYS A 1 87 ? 2.081 2.058 12.411 1.00 84.56 87 LYS A N 1
ATOM 697 C CA . LYS A 1 87 ? 2.172 2.734 13.711 1.00 84.56 87 LYS A CA 1
ATOM 698 C C . LYS A 1 87 ? 0.943 3.591 14.015 1.00 84.56 87 LYS A C 1
ATOM 700 O O . LYS A 1 87 ? 0.743 3.904 15.187 1.00 84.56 87 LYS A O 1
ATOM 705 N N . ASN A 1 88 ? 0.138 3.943 13.010 1.00 83.81 88 ASN A N 1
ATOM 706 C CA . ASN A 1 88 ? -1.049 4.771 13.184 1.00 83.81 88 ASN A CA 1
ATOM 707 C C . ASN A 1 88 ? -2.112 4.053 14.037 1.00 83.81 88 ASN A C 1
ATOM 709 O O . ASN A 1 88 ? -2.473 2.903 13.775 1.00 83.81 88 ASN A O 1
ATOM 713 N N . GLU A 1 89 ? -2.631 4.743 15.053 1.00 77.75 89 GLU A N 1
ATOM 714 C CA . GLU A 1 89 ? -3.603 4.186 16.002 1.00 77.75 89 GLU A CA 1
ATOM 715 C C . GLU A 1 89 ? -4.917 3.766 15.335 1.00 77.75 89 GLU A C 1
ATOM 717 O O . GLU A 1 89 ? -5.508 2.760 15.728 1.00 77.75 89 GLU A O 1
ATOM 722 N N . SER A 1 90 ? -5.327 4.463 14.270 1.00 75.25 90 SER A N 1
ATOM 723 C CA . SER A 1 90 ? -6.534 4.130 13.504 1.00 75.25 90 SER A CA 1
ATOM 724 C C . SER A 1 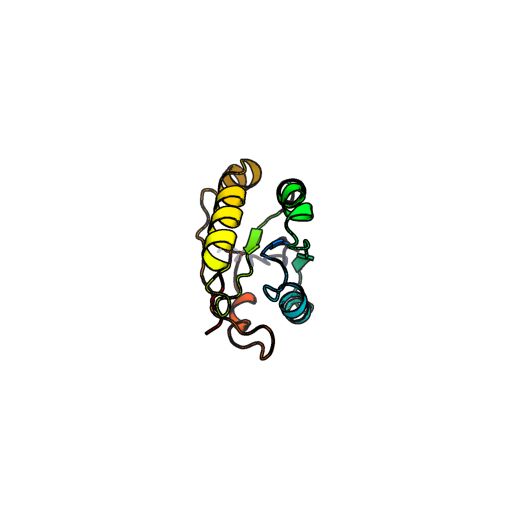90 ? -6.462 2.709 12.951 1.00 75.25 90 SER A C 1
ATOM 726 O O . SER A 1 90 ? -7.428 1.956 13.045 1.00 75.25 90 SER A O 1
ATOM 728 N N . ILE A 1 91 ? -5.293 2.304 12.446 1.00 71.94 91 ILE A N 1
ATOM 729 C CA . ILE A 1 91 ? -5.072 0.955 11.913 1.00 71.94 91 ILE A CA 1
ATOM 730 C C . ILE A 1 91 ? -4.837 -0.051 13.028 1.00 71.94 91 ILE A C 1
ATOM 732 O O . ILE A 1 91 ? -5.377 -1.153 12.955 1.00 71.94 91 ILE A O 1
ATOM 736 N N . LYS A 1 92 ? -4.118 0.318 14.094 1.00 67.69 92 LYS A N 1
ATOM 737 C CA . LYS A 1 92 ? -3.951 -0.573 15.251 1.00 67.69 92 LYS A CA 1
ATOM 738 C C . LYS A 1 92 ? -5.285 -0.988 15.858 1.00 67.69 92 LYS A C 1
ATOM 740 O O . LYS A 1 92 ? -5.446 -2.157 16.166 1.00 67.69 92 LYS A O 1
ATOM 745 N N . ASN A 1 93 ? -6.242 -0.074 15.979 1.00 64.31 93 ASN A N 1
ATOM 746 C CA . ASN A 1 93 ? -7.530 -0.382 16.600 1.00 64.31 93 ASN A CA 1
ATOM 747 C C . ASN A 1 93 ? -8.455 -1.216 15.696 1.00 64.31 93 ASN A C 1
ATOM 749 O O . ASN A 1 93 ? -9.273 -1.975 16.203 1.00 64.31 93 ASN A O 1
ATOM 753 N N . HIS A 1 94 ? -8.330 -1.094 14.368 1.00 59.94 94 HIS A N 1
ATOM 754 C CA . HIS A 1 94 ? -9.206 -1.784 13.407 1.00 59.94 94 HIS A CA 1
ATOM 755 C C . HIS A 1 94 ? -8.608 -3.075 12.819 1.00 59.94 94 HIS A C 1
ATOM 757 O O . HIS A 1 94 ? -9.350 -3.912 12.295 1.00 59.94 94 HIS A O 1
ATOM 763 N N . CYS A 1 95 ? -7.281 -3.231 12.866 1.00 57.50 95 CYS A N 1
ATOM 764 C CA . CYS A 1 95 ? -6.543 -4.306 12.194 1.00 57.50 95 CYS A CA 1
ATOM 765 C C . CYS A 1 95 ? -5.581 -5.083 13.113 1.00 57.50 95 CYS A C 1
ATOM 767 O O . CYS A 1 95 ? -4.829 -5.904 12.596 1.00 57.50 95 CYS A O 1
ATOM 769 N N . CYS A 1 96 ? -5.580 -4.868 14.438 1.00 53.72 96 CYS A N 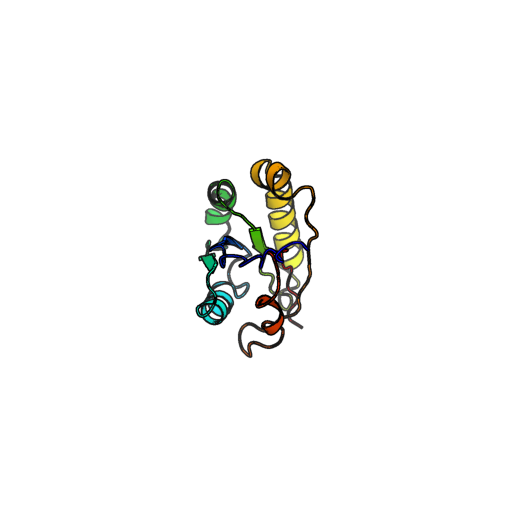1
ATOM 770 C CA . CYS A 1 96 ? -4.69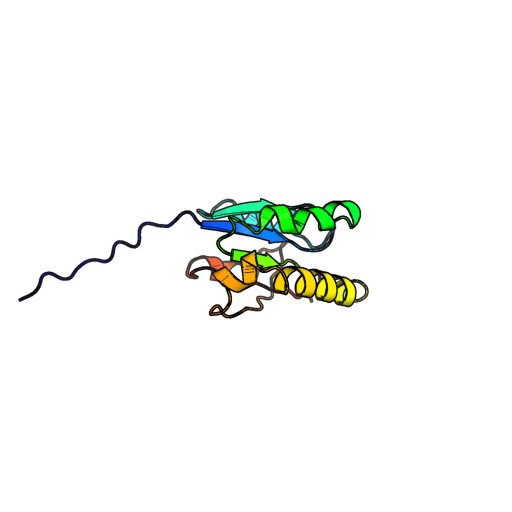3 -5.584 15.376 1.00 53.72 96 CYS A CA 1
ATOM 771 C C . CYS A 1 96 ? -4.797 -7.117 15.303 1.00 53.72 96 CYS A C 1
ATOM 773 O O . CYS A 1 96 ? -3.795 -7.786 15.536 1.00 53.72 96 CYS A O 1
ATOM 775 N N . ASP A 1 97 ? -5.964 -7.649 14.929 1.00 54.16 97 ASP A N 1
ATOM 776 C CA . ASP A 1 97 ? -6.229 -9.091 14.840 1.00 54.16 97 ASP A CA 1
ATOM 777 C C . ASP A 1 97 ? -6.239 -9.635 13.396 1.00 54.16 97 ASP A C 1
ATOM 779 O O . ASP A 1 97 ? -6.649 -10.774 13.171 1.00 54.16 97 ASP A O 1
ATOM 783 N N . ARG A 1 98 ? -5.837 -8.838 12.392 1.00 62.19 98 ARG A N 1
ATOM 784 C CA . ARG A 1 98 ? -5.859 -9.264 10.979 1.00 62.19 98 ARG A CA 1
ATOM 785 C C . ARG A 1 98 ? -4.485 -9.689 10.483 1.00 62.19 98 ARG A C 1
ATOM 787 O O . ARG A 1 98 ? -3.476 -9.055 10.797 1.00 62.19 98 ARG A O 1
ATOM 794 N N . ASN A 1 99 ? -4.457 -10.735 9.658 1.00 62.50 99 ASN A N 1
ATOM 795 C CA . ASN A 1 99 ? -3.225 -11.164 9.015 1.00 62.50 99 ASN A CA 1
ATOM 796 C C . ASN A 1 99 ? -2.914 -10.261 7.814 1.00 62.50 99 ASN A C 1
ATOM 798 O O . ASN A 1 99 ? -3.802 -9.782 7.109 1.00 62.50 99 ASN A O 1
ATOM 802 N N . TRP A 1 100 ? -1.624 -10.016 7.595 1.00 73.31 100 TRP A N 1
ATOM 803 C CA . TRP A 1 100 ? -1.118 -9.366 6.389 1.00 73.31 100 TRP A CA 1
ATOM 804 C C . TRP A 1 100 ? -0.761 -10.456 5.384 1.00 73.31 100 TRP A C 1
ATOM 806 O O . TRP A 1 100 ? -0.146 -11.458 5.753 1.00 73.31 100 TRP A O 1
ATOM 816 N N . TYR A 1 101 ? -1.122 -10.258 4.122 1.00 75.69 101 TYR A N 1
ATOM 817 C CA . TYR A 1 101 ? -0.847 -11.194 3.044 1.00 75.69 101 TYR A CA 1
ATOM 818 C C . TYR A 1 101 ? 0.069 -10.564 1.987 1.00 75.69 101 TYR A C 1
ATOM 820 O O . TYR A 1 101 ? 0.171 -9.349 1.822 1.00 75.69 101 TYR A O 1
ATOM 828 N N . VAL A 1 102 ? 0.793 -11.406 1.261 1.00 77.88 102 VAL A N 1
ATOM 829 C CA . VAL A 1 102 ? 1.657 -10.978 0.161 1.00 77.88 102 VAL A CA 1
ATOM 830 C C . VAL A 1 102 ? 1.182 -11.707 -1.077 1.00 77.88 102 VAL A C 1
ATOM 832 O O . VAL A 1 102 ? 1.243 -12.932 -1.128 1.00 77.88 102 VAL A O 1
ATOM 835 N N . GLN A 1 103 ? 0.708 -10.959 -2.070 1.00 78.38 103 GLN A N 1
ATOM 836 C CA . GLN A 1 103 ? 0.280 -11.523 -3.343 1.00 78.38 103 GLN A CA 1
ATOM 837 C C . GLN A 1 103 ? 1.218 -11.005 -4.426 1.00 78.38 103 GLN A C 1
ATOM 839 O O . GLN A 1 103 ? 1.243 -9.805 -4.660 1.00 78.38 103 GLN A O 1
ATOM 844 N N . PRO A 1 104 ? 1.968 -11.852 -5.138 1.00 76.75 104 PRO A N 1
ATOM 845 C CA . PRO A 1 104 ? 2.605 -11.425 -6.376 1.00 76.75 104 PRO A CA 1
ATOM 846 C C . PRO A 1 104 ? 1.530 -11.183 -7.443 1.00 76.75 104 PRO A C 1
ATOM 848 O O . PRO A 1 104 ? 0.614 -11.996 -7.611 1.00 76.75 104 PRO A O 1
ATOM 851 N N . CYS A 1 105 ? 1.619 -10.064 -8.162 1.00 77.81 105 CYS A N 1
ATOM 852 C CA . CYS A 1 105 ? 0.750 -9.791 -9.303 1.00 77.81 105 CYS A CA 1
ATOM 853 C C . CYS A 1 105 ? 1.453 -8.945 -10.361 1.00 77.81 105 CYS A C 1
ATOM 855 O O . CYS A 1 105 ? 2.405 -8.221 -10.070 1.00 77.81 105 CYS A O 1
ATOM 857 N N . CYS A 1 106 ? 0.919 -8.985 -11.577 1.00 78.44 106 CYS A N 1
ATOM 858 C CA . CYS A 1 106 ? 1.284 -8.060 -12.635 1.00 78.44 106 CYS A CA 1
ATOM 859 C C . CYS A 1 106 ? 0.078 -7.180 -12.967 1.00 78.44 106 CYS A C 1
ATOM 861 O O . CYS A 1 106 ? -0.924 -7.654 -13.501 1.00 78.44 106 CYS A O 1
ATOM 863 N N . ALA A 1 107 ? 0.172 -5.876 -12.697 1.00 76.81 107 ALA A N 1
ATOM 864 C CA . ALA A 1 107 ? -0.914 -4.939 -12.996 1.00 76.81 107 ALA A CA 1
ATOM 865 C C . ALA A 1 107 ? -1.191 -4.813 -14.511 1.00 76.81 107 ALA A C 1
ATOM 867 O O . ALA A 1 107 ? -2.314 -4.506 -14.914 1.00 76.81 107 ALA A O 1
ATOM 868 N N . ILE A 1 108 ? -0.187 -5.082 -15.355 1.00 77.50 108 ILE A N 1
ATOM 869 C CA . ILE A 1 108 ? -0.295 -5.006 -16.819 1.00 77.50 108 ILE A CA 1
ATOM 870 C C . ILE A 1 108 ? -1.073 -6.216 -17.356 1.00 77.50 108 ILE A C 1
ATOM 872 O O . ILE A 1 108 ? -2.137 -6.051 -17.965 1.00 77.50 108 ILE A O 1
ATOM 876 N N . THR A 1 109 ? -0.581 -7.433 -17.094 1.00 79.38 109 THR A N 1
ATOM 877 C CA . THR A 1 109 ? -1.190 -8.678 -17.600 1.00 79.38 109 THR A CA 1
ATOM 878 C C . THR A 1 109 ? -2.441 -9.077 -16.814 1.00 79.38 109 THR A C 1
ATOM 880 O O . THR A 1 109 ? -3.353 -9.684 -17.369 1.00 79.38 109 THR A O 1
ATOM 883 N N . GLY A 1 110 ? -2.535 -8.682 -15.542 1.00 72.31 110 GLY A N 1
ATOM 884 C CA . GLY A 1 110 ? -3.593 -9.077 -14.611 1.00 72.31 110 GLY A CA 1
ATOM 885 C C . GLY A 1 110 ? -3.364 -10.439 -13.945 1.00 72.31 110 GLY A C 1
ATOM 886 O O . GLY A 1 110 ? -4.234 -10.921 -13.216 1.00 72.31 110 GLY A O 1
ATOM 887 N N . GLU A 1 111 ? -2.216 -11.078 -14.176 1.00 75.62 111 GLU A N 1
ATOM 888 C CA . GLU A 1 111 ? -1.850 -12.315 -13.485 1.00 75.62 111 GLU A CA 1
ATOM 889 C C . GLU A 1 111 ? -1.683 -12.080 -11.977 1.00 75.62 111 GLU A C 1
ATOM 891 O O . GLU A 1 111 ? -1.237 -11.018 -11.543 1.00 75.62 111 GLU A O 1
ATOM 896 N N . GLY A 1 112 ? -2.088 -13.062 -11.167 1.00 72.25 112 GLY A N 1
ATOM 897 C CA . GLY A 1 112 ? -2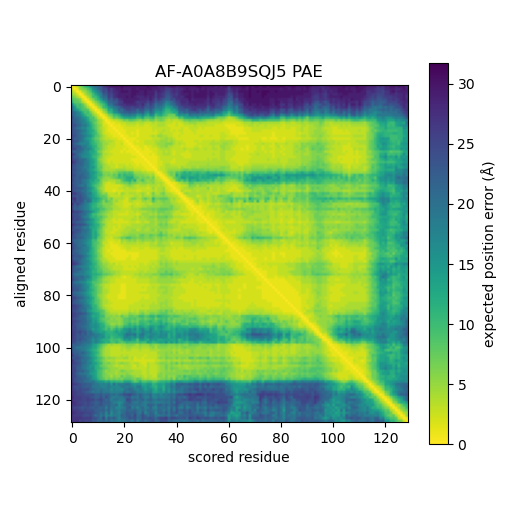.067 -12.965 -9.701 1.00 72.25 112 GLY A CA 1
ATOM 898 C C . GLY A 1 112 ? -3.236 -12.191 -9.070 1.00 72.25 112 GLY A C 1
ATOM 899 O O . GLY A 1 112 ? -3.396 -12.238 -7.857 1.00 72.25 112 GLY A O 1
ATOM 900 N N . LEU A 1 113 ? -4.106 -11.540 -9.858 1.00 70.94 113 LEU A N 1
ATOM 901 C CA . LEU A 1 113 ? -5.234 -10.738 -9.337 1.00 70.94 113 LEU A CA 1
ATOM 902 C C . LEU A 1 113 ? -6.540 -11.517 -9.098 1.00 70.94 113 LEU A C 1
ATOM 904 O O . LEU A 1 113 ? -7.495 -10.973 -8.550 1.00 70.94 113 LEU A O 1
ATOM 908 N N . LYS A 1 114 ? -6.606 -12.796 -9.489 1.00 58.25 114 LYS A N 1
ATOM 909 C CA . LYS A 1 114 ? -7.848 -13.601 -9.482 1.00 58.25 114 LYS A CA 1
ATOM 910 C C . LYS A 1 114 ? -8.366 -13.976 -8.083 1.00 58.25 114 LYS A C 1
ATOM 912 O O . LYS A 1 114 ? -9.529 -14.340 -7.954 1.00 58.25 114 LYS A O 1
ATOM 917 N N . ILE A 1 115 ? -7.524 -13.889 -7.051 1.00 53.47 115 ILE A N 1
ATOM 918 C CA . ILE A 1 115 ? -7.823 -14.352 -5.680 1.00 53.47 115 ILE A CA 1
ATOM 919 C C . ILE A 1 115 ? -8.696 -13.352 -4.892 1.00 53.47 115 ILE A C 1
ATOM 921 O O . ILE A 1 115 ? -9.273 -13.685 -3.861 1.00 53.47 115 ILE A O 1
ATOM 925 N N . LEU A 1 116 ? -8.890 -12.139 -5.410 1.00 53.28 116 LEU A N 1
ATOM 926 C CA . LEU A 1 116 ? -9.637 -11.083 -4.719 1.00 53.28 116 LEU A CA 1
ATOM 927 C C . LEU A 1 116 ? -11.167 -11.270 -4.705 1.00 53.28 116 LEU A C 1
ATOM 929 O O . LEU A 1 116 ? -11.861 -10.481 -4.073 1.00 53.28 116 LEU A O 1
ATOM 933 N N . ASN A 1 117 ? -11.699 -12.316 -5.350 1.00 40.91 117 ASN A N 1
ATOM 934 C CA . ASN A 1 117 ? -13.139 -12.607 -5.382 1.00 40.91 117 ASN A CA 1
ATOM 935 C C . ASN A 1 117 ? -13.684 -13.322 -4.128 1.00 40.91 117 ASN A C 1
ATOM 937 O O . ASN A 1 117 ? -14.899 -13.352 -3.952 1.00 40.91 117 ASN A O 1
ATOM 941 N N . GLU A 1 118 ? -12.838 -13.884 -3.255 1.00 35.50 118 GLU A N 1
ATOM 942 C CA . GLU A 1 118 ? -13.304 -14.661 -2.085 1.00 35.50 118 GLU A CA 1
ATOM 943 C C . GLU A 1 118 ? -12.881 -14.099 -0.720 1.00 35.50 118 GLU A C 1
ATOM 945 O O . GLU A 1 118 ? -13.252 -14.652 0.316 1.00 35.50 118 GLU A O 1
ATOM 950 N N . ILE A 1 119 ? -12.143 -12.988 -0.664 1.00 34.56 119 ILE A N 1
ATOM 951 C CA . ILE A 1 119 ? -11.463 -12.597 0.575 1.00 34.56 119 ILE A CA 1
ATOM 952 C C . ILE A 1 119 ? -12.152 -11.416 1.255 1.00 34.56 119 ILE A C 1
ATOM 954 O O . ILE A 1 119 ? -12.281 -10.316 0.719 1.00 34.56 119 ILE A O 1
ATOM 958 N N . SER A 1 120 ? -12.529 -11.662 2.510 1.00 29.56 120 SER A N 1
ATOM 959 C CA . SER A 1 120 ? -12.719 -10.639 3.535 1.00 29.56 120 SER A CA 1
ATOM 960 C C . SER A 1 120 ? -11.365 -9.974 3.801 1.00 29.56 120 SER A C 1
ATOM 962 O O . SER A 1 120 ? -10.643 -10.379 4.695 1.00 29.56 120 SER A O 1
ATOM 964 N N . ILE A 1 121 ? -11.009 -9.036 2.927 1.00 29.94 121 ILE A N 1
ATOM 965 C CA . ILE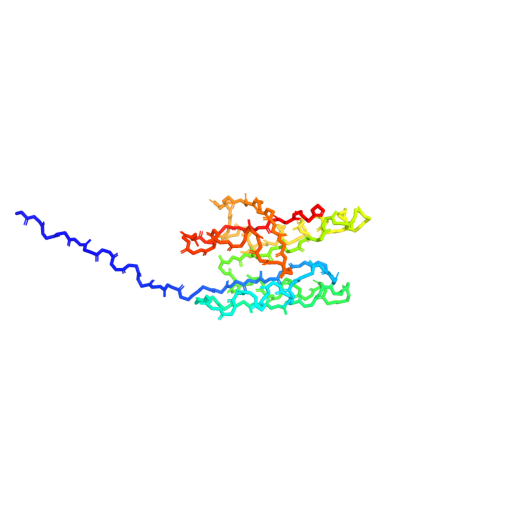 A 1 121 ? -9.949 -8.021 2.985 1.00 29.94 121 ILE A CA 1
ATOM 966 C C . ILE A 1 121 ? -8.829 -8.292 3.999 1.00 29.94 121 ILE A C 1
ATOM 968 O O . ILE A 1 121 ? -8.926 -7.926 5.176 1.00 29.94 121 ILE A O 1
ATOM 972 N N . GLU A 1 122 ? -7.719 -8.816 3.487 1.00 32.41 122 GLU A N 1
ATOM 973 C CA . GLU A 1 122 ? -6.427 -8.852 4.166 1.00 32.41 122 GLU A CA 1
ATOM 974 C C . GLU A 1 122 ? -5.378 -8.229 3.245 1.00 32.41 122 GLU A C 1
ATOM 976 O O . GLU A 1 122 ? -5.381 -8.449 2.038 1.00 32.41 122 GLU A O 1
ATOM 981 N N . ILE A 1 123 ? -4.555 -7.356 3.820 1.00 37.41 123 ILE A N 1
ATOM 982 C CA . ILE A 1 123 ? -3.671 -6.425 3.122 1.00 37.41 123 ILE A CA 1
ATOM 983 C C . ILE A 1 123 ? -2.693 -7.146 2.195 1.00 37.41 123 ILE A C 1
ATOM 985 O O . ILE A 1 123 ? -2.199 -8.201 2.559 1.00 37.41 123 ILE A O 1
ATOM 989 N N . TYR A 1 124 ? -2.358 -6.536 1.055 1.00 45.81 124 TYR A N 1
ATOM 990 C CA . TYR A 1 124 ? -1.416 -7.080 0.081 1.00 45.81 124 TYR A CA 1
ATOM 991 C C . TYR A 1 124 ? -0.121 -6.261 0.042 1.00 45.81 124 TYR A C 1
ATOM 993 O O . TYR A 1 124 ? -0.183 -5.051 -0.155 1.00 45.81 124 TYR A O 1
ATOM 1001 N N . TRP A 1 125 ? 1.023 -6.928 0.218 1.00 33.59 125 TRP A N 1
ATOM 1002 C CA . TRP A 1 125 ? 2.360 -6.513 -0.240 1.00 33.59 125 TRP A CA 1
ATOM 1003 C C . TRP A 1 125 ? 2.594 -7.143 -1.621 1.00 33.59 125 TRP A C 1
ATOM 1005 O O . TRP A 1 125 ? 2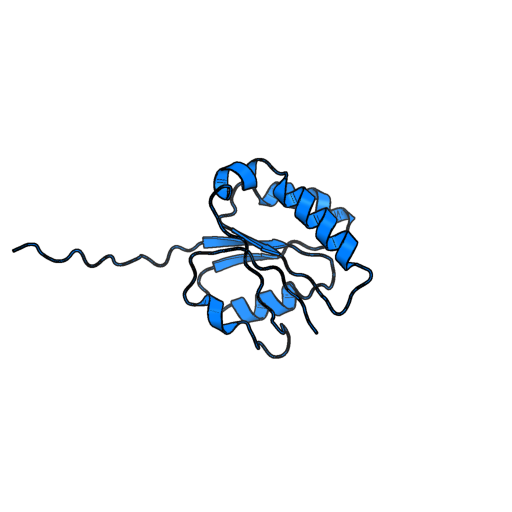.246 -8.309 -1.819 1.00 33.59 125 TRP A O 1
ATOM 1015 N N . PHE A 1 126 ? 3.162 -6.408 -2.577 1.00 39.06 126 PHE A N 1
ATOM 1016 C CA . PHE A 1 126 ? 3.434 -6.920 -3.926 1.00 39.06 126 PHE A CA 1
ATOM 1017 C C . PHE A 1 126 ? 4.935 -6.973 -4.202 1.00 39.06 126 PHE A C 1
ATOM 1019 O O . PHE A 1 126 ? 5.693 -6.087 -3.823 1.00 39.06 126 PHE A O 1
ATOM 1026 N N . THR A 1 127 ? 5.365 -8.018 -4.897 1.00 27.47 127 THR A N 1
ATOM 1027 C CA . THR A 1 127 ? 6.670 -8.067 -5.550 1.00 27.47 127 THR A CA 1
ATOM 1028 C C . THR A 1 127 ? 6.446 -8.424 -7.023 1.00 27.47 127 THR A C 1
ATOM 1030 O O . THR A 1 127 ? 5.928 -9.499 -7.317 1.00 27.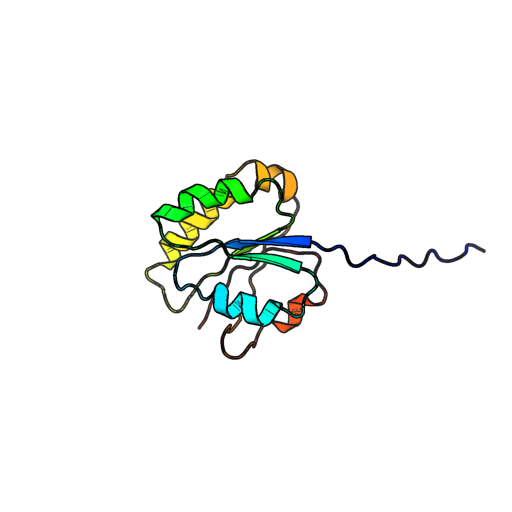47 127 THR A O 1
ATOM 1033 N N . VAL A 1 128 ? 6.758 -7.493 -7.927 1.00 27.59 128 VAL A N 1
ATOM 1034 C CA . VAL A 1 128 ? 6.935 -7.692 -9.375 1.00 27.59 128 VAL A CA 1
ATOM 1035 C C . VAL A 1 128 ? 8.362 -8.197 -9.674 1.00 27.59 128 VAL A C 1
ATOM 1037 O O . VAL A 1 128 ? 9.328 -7.440 -9.527 1.00 27.59 128 VAL A O 1
ATOM 1040 N N . GLU A 1 129 ? 8.505 -9.469 -10.058 1.00 35.06 129 GLU A N 1
ATOM 1041 C CA . GLU A 1 129 ? 9.749 -9.975 -10.673 1.00 35.06 129 GLU A CA 1
ATOM 1042 C C . GLU A 1 129 ? 10.069 -9.251 -11.988 1.00 35.06 129 GLU A C 1
ATOM 1044 O O . GLU A 1 129 ? 9.129 -9.029 -12.787 1.00 35.06 129 GLU A O 1
#

Secondary structure (DSSP, 8-state):
-PPP---------EEEEEEE-TTSSHHHHHHHTTTSSEEEEE---SHHHHTTGGGGSTT-SEEEEE--SS-TTTHHHHHHHHHHHHH-HHHHHHHTTPPPEE----TTT-TT-GGGGS-S---EE----

Radius of gyration: 15.93 Å; Cα contacts (8 Å, |Δi|>4): 181; chains: 1; bounding box: 53×45×34 Å

Foldseek 3Di:
DDDDPPPPPPQDAFEEEEEEAAPLCRVLLVVVCPVDSYNYDDQHHYPVRLVCSLVSLQRHLAYAYGGEQVCVVCPVVSVVSVVVVVPRVSCCVNPVPADAEEFEADSVVGPRVPVVPDDPDHYYDYYDD

pLDDT: mean 71.59, std 18.75, range [27.47, 91.62]

Solvent-accessible surface area (backbone atoms only — not comparable to full-atom values): 7724 Å² total; per-residue (Å²): 134,83,82,79,80,78,79,76,73,69,84,67,73,42,39,32,37,37,41,39,51,56,90,29,45,57,73,52,38,50,64,74,48,69,88,49,75,53,50,70,46,81,53,68,30,47,76,87,48,48,76,52,53,68,77,59,42,79,78,43,75,37,51,38,42,35,41,43,44,76,44,66,83,53,44,64,56,47,51,52,57,50,53,54,54,63,68,35,65,58,46,44,77,76,43,72,90,57,66,78,43,72,47,54,46,38,58,84,85,50,49,64,59,79,69,70,82,78,59,88,70,57,31,36,43,36,49,34,130

Nearest PDB structures (foldseek):
  5di3-assembly1_A  TM=7.017E-01  e=2.330E-07  Chlamydomonas reinhardtii
  8oum-assembly4_D  TM=6.906E-01  e=4.196E-07  Promethearchaeati archaeon
  8oum-assembly3_C  TM=6.862E-01  e=9.196E-07  Promethearchaeati archaeon
  4m9q-assembly3_C  TM=6.922E-01  e=1.768E-06  Chlamydomonas reinhardtii
  8dzm-assembly2_B  TM=5.984E-01  e=5.225E-04  Homo sapiens

Mean predicted aligned error: 9.89 Å

Sequence (129 aa):
MGLQSTKHCKVKQANILMLGLDSAGKSTLLYKFKDFTLTIWDVGGQQKMRQLWCNFLENTEGILYVVDSSDKQRLEESKKEFELILKNESIKNHCCDRNWYVQPCCAITGEGLKILNEISIEIYWFTVE